Protein AF-A0A8T5QPX2-F1 (afdb_monomer_lite)

Structure (mmCIF, N/CA/C/O backbone):
data_AF-A0A8T5QPX2-F1
#
_entry.id   AF-A0A8T5QPX2-F1
#
loop_
_atom_site.group_PDB
_atom_site.id
_atom_site.type_symbol
_atom_site.label_atom_id
_atom_site.label_alt_id
_atom_site.label_comp_id
_atom_site.label_asym_id
_atom_site.label_entity_id
_atom_site.label_seq_id
_atom_site.pdbx_PDB_ins_code
_atom_site.Cartn_x
_atom_site.Cartn_y
_atom_site.Cartn_z
_atom_site.occupancy
_atom_site.B_iso_or_equiv
_atom_site.auth_seq_id
_atom_site.auth_comp_id
_atom_site.auth_asym_id
_atom_site.auth_atom_id
_atom_site.pdbx_PDB_model_num
ATOM 1 N N . MET A 1 1 ? -29.785 25.373 45.993 1.00 49.59 1 MET A N 1
ATOM 2 C CA . MET A 1 1 ? -29.236 24.895 44.702 1.00 49.59 1 MET A CA 1
ATOM 3 C C . MET A 1 1 ? -29.178 23.373 44.726 1.00 49.59 1 MET A C 1
ATOM 5 O O . MET A 1 1 ? -28.262 22.816 45.311 1.00 49.59 1 MET A O 1
ATOM 9 N N . ASN A 1 2 ? -30.186 22.696 44.173 1.00 52.84 2 ASN A N 1
ATOM 10 C CA . ASN A 1 2 ? -30.212 21.232 44.108 1.00 52.84 2 ASN A CA 1
ATOM 11 C C . ASN A 1 2 ? -29.418 20.778 42.877 1.00 52.84 2 ASN A C 1
ATOM 13 O O . ASN A 1 2 ? -29.894 20.903 41.749 1.00 52.84 2 ASN A O 1
ATOM 17 N N . LYS A 1 3 ? -28.192 20.288 43.086 1.00 59.62 3 LYS A N 1
ATOM 18 C CA . LYS A 1 3 ? -27.408 19.625 42.040 1.00 59.62 3 LYS A CA 1
ATOM 19 C C . LYS A 1 3 ? -28.072 18.279 41.751 1.00 59.62 3 LYS A C 1
ATOM 21 O O . LYS A 1 3 ? -27.845 17.311 42.469 1.00 59.62 3 LYS A O 1
ATOM 26 N N . LYS A 1 4 ? -28.908 18.217 40.708 1.00 60.72 4 LYS A N 1
ATOM 27 C CA . LYS A 1 4 ? -29.271 16.940 40.087 1.00 60.72 4 LYS A CA 1
ATOM 28 C C . LYS A 1 4 ? -27.964 16.365 39.557 1.00 60.72 4 LYS A C 1
ATOM 30 O O . LYS A 1 4 ? -27.461 16.828 38.538 1.00 60.72 4 LYS A O 1
ATOM 35 N N . ALA A 1 5 ? -27.382 15.416 40.283 1.00 61.59 5 ALA A N 1
ATOM 36 C CA . ALA A 1 5 ? -26.410 14.511 39.706 1.00 61.59 5 ALA A CA 1
ATOM 37 C C . ALA A 1 5 ? -27.150 13.793 38.572 1.00 61.59 5 ALA A C 1
ATOM 39 O O . ALA A 1 5 ? -27.909 12.854 38.801 1.00 61.59 5 ALA A O 1
ATOM 40 N N . GLN A 1 6 ? -27.030 14.331 37.360 1.00 61.72 6 GLN A N 1
ATOM 41 C CA . GLN A 1 6 ? -27.399 13.648 36.134 1.00 61.72 6 GLN A CA 1
ATOM 42 C C . GLN A 1 6 ? -26.404 12.499 36.004 1.00 61.72 6 GLN A C 1
ATOM 44 O O . GLN A 1 6 ? -25.378 12.621 35.341 1.00 61.72 6 GLN A O 1
ATOM 49 N N . GLY A 1 7 ? -26.657 11.410 36.733 1.00 70.25 7 GLY A N 1
ATOM 50 C CA . GLY A 1 7 ? -25.999 10.146 36.466 1.00 70.25 7 GLY A CA 1
ATOM 51 C C . GLY A 1 7 ? -26.255 9.843 35.002 1.00 70.25 7 GLY A C 1
ATOM 52 O O . GLY A 1 7 ? -27.413 9.769 34.586 1.00 70.25 7 GLY A O 1
ATOM 53 N N . LEU A 1 8 ? -25.182 9.768 34.215 1.00 77.62 8 LEU A N 1
ATOM 54 C CA . LEU A 1 8 ? -25.272 9.294 32.844 1.00 77.62 8 LEU A CA 1
ATOM 55 C C . LEU A 1 8 ? -26.021 7.959 32.900 1.00 77.62 8 LEU A C 1
ATOM 57 O O . LEU A 1 8 ? -25.604 7.076 33.659 1.00 77.62 8 LEU A O 1
ATOM 61 N N . PRO A 1 9 ? -27.158 7.833 32.195 1.00 85.69 9 PRO A N 1
ATOM 62 C CA . PRO A 1 9 ? -27.957 6.629 32.277 1.00 85.69 9 PRO A CA 1
ATOM 63 C C . PRO A 1 9 ? -27.065 5.437 31.929 1.00 85.69 9 PRO A C 1
ATOM 65 O O . PRO A 1 9 ? -26.281 5.501 30.983 1.00 85.69 9 PRO A O 1
ATOM 68 N N . ILE A 1 10 ? -27.162 4.352 32.700 1.00 88.81 10 ILE A N 1
ATOM 69 C CA . ILE A 1 10 ? -26.312 3.159 32.525 1.00 88.81 10 ILE A CA 1
ATOM 70 C C . ILE A 1 10 ? -26.365 2.653 31.072 1.00 88.81 10 ILE A C 1
ATOM 72 O O . ILE A 1 10 ? -25.362 2.205 30.524 1.00 88.81 10 ILE A O 1
ATOM 76 N N . THR A 1 11 ? -27.508 2.816 30.407 1.00 92.62 11 THR A N 1
ATOM 77 C CA . THR A 1 11 ? -27.691 2.513 28.983 1.00 92.62 11 THR A CA 1
ATOM 78 C C . THR A 1 11 ? -26.740 3.293 28.073 1.00 92.62 11 THR A C 1
ATOM 80 O O . THR A 1 11 ? -26.198 2.723 27.132 1.00 92.62 11 THR A O 1
ATOM 83 N N . THR A 1 12 ? -26.471 4.566 28.365 1.0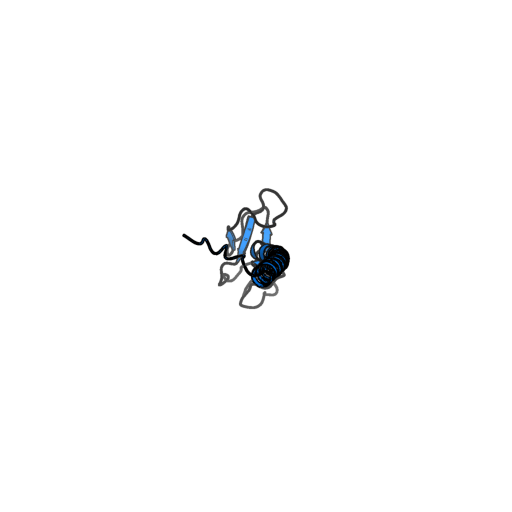0 92.31 12 THR A N 1
ATOM 84 C CA . THR A 1 12 ? -25.522 5.399 27.614 1.00 92.31 12 THR A CA 1
ATOM 85 C C . THR A 1 12 ? -24.096 4.873 27.746 1.00 92.31 12 THR A C 1
ATOM 87 O O . THR A 1 12 ? -23.365 4.843 26.760 1.00 92.31 12 THR A O 1
ATOM 90 N N . ILE A 1 13 ? -23.716 4.402 28.937 1.00 93.25 13 ILE A N 1
ATOM 91 C CA . ILE A 1 13 ? -22.396 3.803 29.180 1.00 93.25 13 ILE A CA 1
ATOM 92 C C . ILE A 1 13 ? -22.251 2.507 28.372 1.00 93.25 13 ILE A C 1
ATOM 94 O O . ILE A 1 13 ? -21.239 2.306 27.703 1.00 93.25 13 ILE A O 1
ATOM 98 N N . ILE A 1 14 ? -23.283 1.658 28.374 1.00 95.56 14 ILE A N 1
ATOM 99 C CA . ILE A 1 14 ? -23.292 0.403 27.609 1.00 95.56 14 ILE A CA 1
ATOM 100 C C . ILE A 1 14 ? -23.147 0.683 26.108 1.00 95.56 14 ILE A C 1
ATOM 102 O O . ILE A 1 14 ? -22.295 0.087 25.451 1.00 95.56 14 ILE A O 1
ATOM 106 N N . ILE A 1 15 ? -23.930 1.621 25.565 1.00 96.25 15 ILE A N 1
ATOM 107 C CA . ILE A 1 15 ? -23.877 1.976 24.140 1.00 96.25 15 ILE A CA 1
ATOM 108 C C . ILE A 1 15 ? -22.501 2.541 23.767 1.00 96.25 15 ILE A C 1
ATOM 110 O O . ILE A 1 15 ? -21.958 2.171 22.728 1.00 96.25 15 ILE A O 1
ATOM 114 N N . ALA A 1 16 ? -21.910 3.388 24.615 1.00 95.50 16 ALA A N 1
ATOM 115 C CA . ALA A 1 16 ? -20.587 3.957 24.367 1.00 95.50 16 ALA A CA 1
ATOM 116 C C . ALA A 1 16 ? -19.499 2.873 24.260 1.00 95.50 16 ALA A C 1
ATOM 118 O O . ALA A 1 16 ? -18.664 2.927 23.358 1.00 95.50 16 ALA A O 1
ATOM 119 N N . ILE A 1 17 ? -19.536 1.860 25.132 1.00 97.00 17 ILE A N 1
ATOM 120 C CA . ILE A 1 17 ? -18.574 0.749 25.102 1.00 97.00 17 ILE A CA 1
ATOM 121 C C . ILE A 1 17 ? -18.789 -0.132 23.866 1.00 97.00 17 ILE A C 1
ATOM 123 O O . ILE A 1 17 ? -17.819 -0.495 23.202 1.00 97.00 17 ILE A O 1
ATOM 127 N N . LEU A 1 18 ? -20.043 -0.447 23.519 1.00 97.81 18 LEU A N 1
ATOM 128 C CA . LEU A 1 18 ? -20.355 -1.229 22.318 1.00 97.81 18 LEU A CA 1
ATOM 129 C C . LEU A 1 18 ? -19.894 -0.516 21.042 1.00 97.81 18 LEU A C 1
ATOM 131 O O . LEU A 1 18 ? -19.278 -1.139 20.179 1.00 97.81 18 LEU A O 1
ATOM 135 N N . ALA A 1 19 ? -20.139 0.791 20.938 1.00 97.69 19 ALA A N 1
ATOM 136 C CA . ALA A 1 19 ? -19.695 1.592 19.802 1.00 97.69 19 ALA A CA 1
ATOM 137 C C . ALA A 1 19 ? -18.164 1.603 19.679 1.00 97.69 19 ALA A C 1
ATOM 139 O O . ALA A 1 19 ? -17.629 1.422 18.585 1.00 97.69 19 ALA A O 1
ATOM 140 N N . LEU A 1 20 ? -17.455 1.759 20.801 1.00 97.50 20 LEU A N 1
ATOM 141 C CA . LEU A 1 20 ? -15.995 1.752 20.824 1.00 97.50 20 LEU A CA 1
ATOM 142 C C . LEU A 1 20 ? -15.426 0.380 20.433 1.00 97.50 20 LEU A C 1
ATOM 144 O O . LEU A 1 20 ? -14.483 0.317 19.648 1.00 97.50 20 LEU A O 1
ATOM 148 N N . LEU A 1 21 ? -16.026 -0.718 20.904 1.00 97.81 21 LEU A N 1
ATOM 149 C CA . LEU A 1 21 ? -15.635 -2.074 20.505 1.00 97.81 21 LEU A CA 1
ATOM 150 C C . LEU A 1 21 ? -15.788 -2.298 18.999 1.00 97.81 21 LEU A C 1
ATOM 152 O O . LEU A 1 21 ? -14.855 -2.772 18.352 1.00 97.81 21 LEU A O 1
ATOM 156 N N . VAL A 1 22 ? -16.940 -1.934 18.434 1.00 97.50 22 VAL A N 1
ATOM 157 C CA . VAL A 1 22 ? -17.190 -2.079 16.993 1.00 97.50 22 VAL A CA 1
ATOM 158 C C . VAL A 1 22 ? -16.194 -1.246 16.187 1.00 97.50 22 VAL A C 1
ATOM 160 O O . VAL A 1 22 ? -15.625 -1.750 15.219 1.00 97.50 22 VAL A O 1
ATOM 163 N N . LEU A 1 23 ? -15.916 -0.011 16.613 1.00 97.19 23 LEU A N 1
ATOM 164 C CA . LEU A 1 23 ? -14.929 0.850 15.963 1.00 97.19 23 LEU A CA 1
ATOM 165 C C . LEU A 1 23 ? -13.539 0.196 15.929 1.00 97.19 23 LEU A C 1
ATOM 167 O O . LEU A 1 23 ? -12.907 0.157 14.876 1.00 97.19 23 LEU A O 1
ATOM 171 N N . VAL A 1 24 ? -13.076 -0.354 17.056 1.00 96.62 24 VAL A N 1
ATOM 172 C CA . VAL A 1 24 ? -11.771 -1.030 17.136 1.00 96.62 24 VAL A CA 1
ATOM 173 C C . VAL A 1 24 ? -11.720 -2.238 16.200 1.00 96.62 24 VAL A C 1
ATOM 175 O O . VAL A 1 24 ? -10.753 -2.390 15.457 1.00 96.62 24 VAL A O 1
ATOM 178 N N . VAL A 1 25 ? -12.763 -3.072 16.180 1.00 96.19 25 VAL A N 1
ATOM 179 C CA . VAL A 1 25 ? -12.823 -4.247 15.293 1.00 96.19 25 VAL A CA 1
ATOM 180 C C . VAL A 1 25 ? -12.759 -3.833 13.821 1.00 96.19 25 VAL A C 1
ATOM 182 O O . VAL A 1 25 ? -12.010 -4.429 13.048 1.00 96.19 25 VAL A O 1
ATOM 185 N N . ILE A 1 26 ? -13.487 -2.783 13.439 1.00 95.81 26 ILE A N 1
ATOM 186 C CA . ILE A 1 26 ? -13.469 -2.244 12.076 1.00 95.81 26 ILE A CA 1
ATOM 187 C C . ILE A 1 26 ? -12.060 -1.768 11.694 1.00 95.81 26 ILE A C 1
ATOM 189 O O . ILE A 1 26 ? -11.567 -2.126 10.623 1.00 95.81 26 ILE A O 1
ATOM 193 N N . ILE A 1 27 ? -11.389 -1.016 12.574 1.00 94.25 27 ILE A N 1
ATOM 194 C CA . ILE A 1 27 ? -10.014 -0.550 12.345 1.00 94.25 27 ILE A CA 1
ATOM 195 C C . ILE A 1 27 ? -9.079 -1.742 12.136 1.00 94.25 27 ILE A C 1
ATOM 197 O O . ILE A 1 27 ? -8.346 -1.759 11.156 1.00 94.25 27 ILE A O 1
ATOM 201 N N . LEU A 1 28 ? -9.136 -2.767 12.991 1.00 92.31 28 LEU A N 1
ATOM 202 C CA . LEU A 1 28 ? -8.260 -3.938 12.876 1.00 92.31 28 LEU A CA 1
ATOM 203 C C . LEU A 1 28 ? -8.437 -4.679 11.542 1.00 92.31 28 LEU A C 1
ATOM 205 O O . LEU A 1 28 ? -7.448 -5.066 10.914 1.00 92.31 28 LEU A O 1
ATOM 209 N N . ILE A 1 29 ? -9.679 -4.840 11.075 1.00 90.69 29 ILE A N 1
ATOM 210 C CA . ILE A 1 29 ? -9.973 -5.473 9.781 1.00 90.69 29 ILE A CA 1
ATOM 211 C C . ILE A 1 29 ? -9.437 -4.615 8.630 1.00 90.69 29 ILE A C 1
ATOM 213 O O . ILE A 1 29 ? -8.771 -5.136 7.728 1.00 90.69 29 ILE A O 1
ATOM 217 N N . PHE A 1 30 ? -9.690 -3.303 8.663 1.00 89.44 30 PHE A N 1
ATOM 218 C CA . PHE A 1 30 ? -9.211 -2.395 7.626 1.00 89.44 30 PHE A CA 1
ATOM 219 C C . PHE A 1 30 ? -7.685 -2.316 7.597 1.00 89.44 30 PHE A C 1
ATOM 221 O O . PHE A 1 30 ? -7.101 -2.433 6.524 1.00 89.44 30 PHE A O 1
ATOM 228 N N . THR A 1 31 ? -7.017 -2.216 8.745 1.00 86.75 31 THR A N 1
ATOM 229 C CA . THR A 1 31 ? -5.551 -2.199 8.827 1.00 86.75 31 THR A CA 1
ATOM 230 C C . THR A 1 31 ? -4.937 -3.478 8.253 1.00 86.75 31 THR A C 1
ATOM 232 O O . THR A 1 31 ? -3.960 -3.403 7.507 1.00 86.75 31 THR A O 1
ATOM 235 N N . GLY A 1 32 ? -5.523 -4.649 8.528 1.00 79.25 32 GLY A N 1
ATOM 236 C CA . GLY A 1 32 ? -5.044 -5.920 7.975 1.00 79.25 32 GLY A CA 1
ATOM 237 C C . GLY A 1 32 ? -5.124 -5.985 6.446 1.00 79.25 32 GLY A C 1
ATOM 238 O O . GLY A 1 32 ? -4.201 -6.471 5.796 1.00 79.25 32 GLY A O 1
ATOM 239 N N . LYS A 1 33 ? -6.202 -5.457 5.857 1.00 77.31 33 LYS A N 1
ATOM 240 C CA . LYS A 1 33 ? -6.409 -5.449 4.401 1.00 77.31 33 LYS A CA 1
ATOM 241 C C . LYS A 1 33 ? -5.600 -4.364 3.690 1.00 77.31 33 LYS A C 1
ATOM 243 O O . LYS A 1 33 ? -5.004 -4.649 2.656 1.00 77.31 33 LYS A O 1
ATOM 248 N N . VAL A 1 34 ? -5.512 -3.158 4.254 1.00 77.56 34 VAL A N 1
ATOM 249 C CA . VAL A 1 34 ? -4.740 -2.038 3.682 1.00 77.56 34 VAL A CA 1
ATOM 250 C C . VAL A 1 34 ? -3.263 -2.397 3.525 1.00 77.56 34 VAL A C 1
ATOM 252 O O . VAL A 1 34 ? -2.650 -2.010 2.538 1.00 77.56 34 VAL A O 1
ATOM 255 N N . ARG A 1 35 ? -2.695 -3.200 4.433 1.00 71.19 35 ARG A N 1
ATOM 256 C CA . ARG A 1 35 ? -1.307 -3.667 4.308 1.00 71.19 35 ARG A CA 1
ATOM 257 C C . ARG A 1 35 ? -1.074 -4.554 3.079 1.00 71.19 35 ARG A C 1
ATOM 259 O O . ARG A 1 35 ? 0.002 -4.497 2.496 1.00 71.19 35 ARG A O 1
ATOM 266 N N . VAL A 1 36 ? -2.061 -5.361 2.692 1.00 70.75 36 VAL A N 1
ATOM 267 C CA . VAL A 1 36 ? -1.963 -6.251 1.524 1.00 70.75 36 VAL A CA 1
ATOM 268 C C . VAL A 1 36 ? -2.126 -5.448 0.234 1.00 70.75 36 VAL A C 1
ATOM 270 O O . VAL A 1 36 ? -1.274 -5.529 -0.642 1.00 70.75 36 VAL A O 1
ATOM 273 N N . PHE A 1 37 ? -3.156 -4.600 0.155 1.00 66.44 37 PHE A N 1
ATOM 274 C CA . PHE A 1 37 ? -3.399 -3.766 -1.027 1.00 66.44 37 PHE A CA 1
ATOM 275 C C . PHE A 1 37 ? -2.329 -2.684 -1.229 1.00 66.44 37 PHE A C 1
ATOM 277 O O . PHE A 1 37 ? -1.945 -2.392 -2.357 1.00 66.44 37 PHE A O 1
ATOM 284 N N . GLY A 1 38 ? -1.811 -2.102 -0.144 1.00 66.94 38 GLY A N 1
ATOM 285 C CA . GLY A 1 38 ? -0.719 -1.131 -0.207 1.00 66.94 38 GLY A CA 1
ATOM 286 C C . GLY A 1 38 ? 0.574 -1.739 -0.749 1.00 66.94 38 GLY A C 1
ATOM 287 O O . GLY A 1 38 ? 1.287 -1.069 -1.486 1.00 66.94 38 GLY A O 1
ATOM 288 N N . GLY A 1 39 ? 0.846 -3.013 -0.444 1.00 66.25 39 GLY A N 1
ATOM 289 C CA . GLY A 1 39 ? 2.003 -3.731 -0.978 1.00 66.25 39 GLY A CA 1
ATOM 290 C C . GLY A 1 39 ? 1.962 -3.854 -2.500 1.00 66.25 39 GLY A C 1
ATOM 291 O O . GLY A 1 39 ? 2.930 -3.503 -3.159 1.00 66.25 39 GLY A O 1
ATOM 292 N N . GLU A 1 40 ? 0.827 -4.260 -3.076 1.00 63.38 40 GLU A N 1
ATOM 293 C CA . GLU A 1 40 ? 0.695 -4.350 -4.539 1.00 63.38 40 GLU A CA 1
ATOM 294 C C . GLU A 1 40 ? 0.786 -2.976 -5.222 1.00 63.38 40 GLU A C 1
ATOM 296 O O . GLU A 1 40 ? 1.442 -2.850 -6.252 1.00 63.38 40 GLU A O 1
ATOM 301 N N . LEU A 1 41 ? 0.212 -1.925 -4.624 1.00 65.12 41 LEU A N 1
ATOM 302 C CA . LEU A 1 41 ? 0.268 -0.558 -5.163 1.00 65.12 41 LEU A CA 1
ATOM 303 C C . LEU A 1 41 ? 1.672 0.060 -5.140 1.00 65.12 41 LEU A C 1
ATOM 305 O O . LEU A 1 41 ? 1.972 0.930 -5.963 1.00 65.12 41 LEU A O 1
ATOM 309 N N . VAL A 1 42 ? 2.502 -0.341 -4.178 1.00 72.94 42 VAL A N 1
ATOM 310 C CA . VAL A 1 42 ? 3.901 0.093 -4.048 1.00 72.94 42 VAL A CA 1
ATOM 311 C C . VAL A 1 42 ? 4.830 -0.812 -4.857 1.00 72.94 42 VAL A C 1
ATOM 313 O O . VAL A 1 42 ? 5.929 -0.390 -5.211 1.00 72.94 42 VAL A O 1
ATOM 316 N N . SER A 1 43 ? 4.370 -2.007 -5.230 1.00 75.88 43 SER A N 1
ATOM 317 C CA . SER A 1 43 ? 5.201 -2.954 -5.952 1.00 75.88 43 SER A CA 1
ATOM 318 C C . SER A 1 43 ? 5.511 -2.558 -7.378 1.00 75.88 43 SER A C 1
ATOM 320 O O . SER A 1 43 ? 4.650 -2.081 -8.118 1.00 75.88 43 SER A O 1
ATOM 322 N N . CYS A 1 44 ? 6.764 -2.786 -7.775 1.00 78.31 44 CYS A N 1
ATOM 323 C CA . CYS A 1 44 ? 7.205 -2.499 -9.136 1.00 78.31 44 CYS A CA 1
ATOM 324 C C . CYS A 1 44 ? 6.385 -3.328 -10.134 1.00 78.31 44 CYS A C 1
ATOM 326 O O . CYS A 1 44 ? 5.873 -2.803 -11.120 1.00 78.31 44 CYS A O 1
ATOM 328 N N . THR A 1 45 ? 6.170 -4.605 -9.811 1.00 74.25 45 THR A N 1
ATOM 329 C CA . THR A 1 45 ? 5.366 -5.532 -10.614 1.00 74.25 45 THR A CA 1
ATOM 330 C C . THR A 1 45 ? 3.875 -5.195 -10.586 1.00 74.25 45 THR A C 1
ATOM 332 O O . THR A 1 45 ? 3.229 -5.253 -11.626 1.00 74.25 45 THR A O 1
ATOM 335 N N . GLY A 1 46 ? 3.317 -4.775 -9.446 1.00 69.62 46 GLY A N 1
ATOM 336 C CA . GLY A 1 46 ? 1.910 -4.360 -9.358 1.00 69.62 46 GLY A CA 1
ATOM 337 C C . GLY A 1 46 ? 1.606 -3.065 -10.116 1.00 69.62 46 GLY A C 1
ATOM 338 O O . GLY A 1 46 ? 0.468 -2.843 -10.521 1.00 69.62 46 GLY A O 1
ATOM 339 N N . LYS A 1 47 ? 2.626 -2.241 -10.384 1.00 74.75 47 LYS A N 1
ATOM 340 C CA . LYS A 1 47 ? 2.545 -1.089 -11.294 1.00 74.75 47 LYS A CA 1
ATOM 341 C C . LYS A 1 47 ? 2.784 -1.442 -12.772 1.00 74.75 47 LYS A C 1
ATOM 343 O O . LYS A 1 47 ? 2.786 -0.535 -13.600 1.00 74.75 47 LYS A O 1
ATOM 348 N N . GLY A 1 48 ? 3.002 -2.716 -13.110 1.00 73.88 48 GLY A N 1
ATOM 349 C CA . GLY A 1 48 ? 3.301 -3.152 -14.481 1.00 73.88 48 GLY A CA 1
ATOM 350 C C . GLY A 1 48 ? 4.751 -2.918 -14.920 1.00 73.88 48 GLY A C 1
ATOM 351 O O . GLY A 1 48 ? 5.039 -2.876 -16.114 1.00 73.88 48 GLY A O 1
ATOM 352 N N . GLY A 1 49 ? 5.663 -2.713 -13.967 1.00 75.62 49 GLY A N 1
ATOM 353 C CA . GLY A 1 49 ? 7.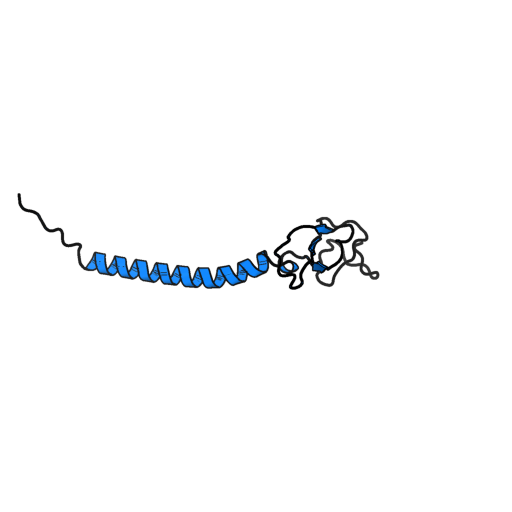089 -2.505 -14.206 1.00 75.62 49 GLY A CA 1
ATOM 354 C C . GLY A 1 49 ? 7.953 -3.725 -13.877 1.00 75.62 49 GLY A C 1
ATOM 355 O O . GLY A 1 49 ? 7.490 -4.735 -13.345 1.00 75.62 49 GLY A O 1
ATOM 356 N N . PHE A 1 50 ? 9.252 -3.612 -14.160 1.00 77.19 50 PHE A N 1
ATOM 357 C CA . PHE A 1 50 ? 10.249 -4.637 -13.835 1.00 77.19 50 PHE A CA 1
ATOM 358 C C . PHE A 1 50 ? 11.483 -4.047 -13.144 1.00 77.19 50 PHE A C 1
ATOM 360 O O . PHE A 1 50 ? 11.876 -2.906 -13.386 1.00 77.19 50 PHE A O 1
ATOM 367 N N . CYS A 1 51 ? 12.123 -4.850 -12.290 1.00 80.56 51 CYS A N 1
ATOM 368 C CA . CYS A 1 51 ? 13.339 -4.467 -11.574 1.00 80.56 51 CYS A CA 1
ATOM 369 C C . CYS A 1 51 ? 14.595 -4.848 -12.367 1.00 80.56 51 CYS A C 1
ATOM 371 O O . CYS A 1 51 ? 14.837 -6.034 -12.609 1.00 80.56 51 CYS A O 1
ATOM 373 N N . THR A 1 52 ? 15.459 -3.881 -12.671 1.00 77.19 52 THR A N 1
ATOM 374 C CA . THR A 1 52 ? 16.768 -4.121 -13.306 1.00 77.19 52 THR A CA 1
ATOM 375 C C . THR A 1 52 ? 17.899 -3.419 -12.551 1.00 77.19 52 THR A C 1
ATOM 377 O O . THR A 1 52 ? 17.672 -2.446 -11.836 1.00 77.19 52 THR A O 1
ATOM 380 N N . LYS A 1 53 ? 19.118 -3.964 -12.655 1.00 75.25 53 LYS A N 1
ATOM 381 C CA . LYS A 1 53 ? 20.351 -3.352 -12.115 1.00 75.25 53 LYS A CA 1
ATOM 382 C C . LYS A 1 53 ? 20.927 -2.291 -13.045 1.00 75.25 53 LYS A C 1
ATOM 384 O O . LYS A 1 53 ? 21.691 -1.440 -12.609 1.00 75.25 53 LYS A O 1
ATOM 389 N N . GLU A 1 54 ? 20.614 -2.402 -14.328 1.00 73.81 54 GLU A N 1
ATOM 390 C CA . GLU A 1 54 ? 21.070 -1.477 -15.357 1.00 73.81 54 GLU A CA 1
ATOM 391 C C . GLU A 1 54 ? 20.074 -0.323 -15.507 1.00 73.81 54 GLU A C 1
ATOM 393 O O . GLU A 1 54 ? 18.975 -0.342 -14.947 1.00 73.81 54 GLU A O 1
ATOM 398 N N . SER A 1 55 ? 20.454 0.710 -16.254 1.00 72.25 55 SER A N 1
ATOM 399 C CA . SER A 1 55 ? 19.527 1.775 -16.631 1.00 72.25 55 SER A CA 1
ATOM 400 C C . SER A 1 55 ? 18.331 1.199 -17.395 1.00 72.25 55 SER A C 1
ATOM 402 O O . SER A 1 55 ? 18.480 0.264 -18.183 1.00 72.25 55 SER A O 1
ATOM 404 N N . CYS A 1 56 ? 17.143 1.767 -17.187 1.00 74.31 56 CYS A N 1
ATOM 405 C CA . CYS A 1 56 ? 15.966 1.401 -17.967 1.00 74.31 56 CYS A CA 1
ATOM 406 C C . CYS A 1 56 ? 16.224 1.634 -19.466 1.00 74.31 56 CYS A C 1
ATOM 408 O O . CYS A 1 56 ? 16.805 2.652 -19.851 1.00 74.31 56 CYS A O 1
ATOM 410 N N . TYR A 1 57 ? 15.805 0.690 -20.312 1.00 70.50 57 TYR A N 1
ATOM 411 C CA . TYR A 1 57 ? 15.915 0.836 -21.764 1.00 70.50 57 TYR A CA 1
ATOM 412 C C . TYR A 1 57 ? 14.987 1.943 -22.290 1.00 70.50 57 TYR A C 1
ATOM 414 O O . TYR A 1 57 ? 14.044 2.371 -21.621 1.00 70.50 57 TYR A O 1
ATOM 422 N N . PHE A 1 58 ? 15.242 2.386 -23.523 1.00 64.00 58 PHE A N 1
ATOM 423 C CA . PHE A 1 58 ? 14.424 3.380 -24.221 1.00 64.00 58 PHE A CA 1
ATOM 424 C C . PHE A 1 58 ? 12.939 2.960 -24.228 1.00 64.00 58 PHE A C 1
ATOM 426 O O . PHE A 1 58 ? 12.618 1.849 -24.645 1.00 64.00 58 PHE A O 1
ATOM 433 N N . GLY A 1 59 ? 12.044 3.836 -23.756 1.00 62.69 59 GLY A N 1
ATOM 434 C CA . GLY A 1 59 ? 10.603 3.552 -23.619 1.00 62.69 59 GLY A CA 1
ATOM 435 C C . GLY A 1 59 ? 10.124 3.253 -22.193 1.00 62.69 59 GLY A C 1
ATOM 436 O O . GLY A 1 59 ? 8.922 3.102 -21.982 1.00 62.69 59 GLY A O 1
ATOM 437 N N . TYR A 1 60 ? 11.032 3.232 -21.216 1.00 69.00 60 TYR A N 1
ATOM 438 C CA . TYR A 1 60 ? 10.711 3.103 -19.795 1.00 69.00 60 TYR A CA 1
ATOM 439 C C . TYR A 1 60 ? 11.198 4.340 -19.026 1.00 69.00 60 TYR A C 1
ATOM 441 O O . TYR A 1 60 ? 12.314 4.808 -19.256 1.00 69.00 60 TYR A O 1
ATOM 449 N N . GLN A 1 61 ? 10.380 4.883 -18.122 1.00 66.38 61 GLN A N 1
ATOM 450 C CA . GLN A 1 61 ? 10.819 5.944 -17.204 1.00 66.38 61 GLN A CA 1
ATOM 451 C C . GLN A 1 61 ? 11.459 5.314 -15.966 1.00 66.38 61 GLN A C 1
ATOM 453 O O . GLN A 1 61 ? 11.043 4.247 -15.507 1.00 66.38 61 GLN A O 1
ATOM 458 N N . THR A 1 62 ? 12.464 5.991 -15.410 1.00 65.88 62 THR A N 1
ATOM 459 C CA . THR A 1 62 ? 12.939 5.720 -14.054 1.00 65.88 62 THR A CA 1
ATOM 460 C C . THR A 1 62 ? 11.963 6.365 -13.093 1.00 65.88 62 THR A C 1
ATOM 462 O O . THR A 1 62 ? 11.953 7.587 -12.987 1.00 65.88 62 THR A O 1
ATOM 465 N N . GLU A 1 63 ? 11.184 5.591 -12.357 1.00 61.16 63 GLU A N 1
ATOM 466 C CA . GLU A 1 63 ? 10.506 6.162 -11.204 1.00 61.16 63 GLU A CA 1
ATOM 467 C C . GLU A 1 63 ? 10.359 5.114 -10.113 1.00 61.16 63 GLU A C 1
ATOM 469 O O . GLU A 1 63 ? 9.884 4.008 -10.350 1.00 61.16 63 GLU A O 1
ATOM 474 N N . LEU A 1 64 ? 10.759 5.536 -8.910 1.00 59.97 64 LEU A N 1
ATOM 475 C CA . LEU A 1 64 ? 10.662 4.862 -7.613 1.00 59.97 64 LEU A CA 1
ATOM 476 C C . LEU A 1 64 ? 11.914 4.076 -7.192 1.00 59.97 64 LEU A C 1
ATOM 478 O O . LEU A 1 64 ? 12.045 2.863 -7.363 1.00 59.97 64 LEU A O 1
ATOM 482 N N . GLN A 1 65 ? 12.811 4.811 -6.531 1.00 59.00 65 GLN A N 1
ATOM 483 C CA . GLN A 1 65 ? 13.599 4.270 -5.423 1.00 59.00 65 GLN A CA 1
ATOM 484 C C . GLN A 1 65 ? 12.599 4.022 -4.271 1.00 59.00 65 GLN A C 1
ATOM 486 O O . GLN A 1 65 ? 11.751 4.878 -4.051 1.00 59.00 65 GLN A O 1
ATOM 491 N N . GLU A 1 66 ? 12.656 2.867 -3.595 1.00 61.22 66 GLU A N 1
ATOM 492 C CA . GLU A 1 66 ? 11.655 2.341 -2.621 1.00 61.22 66 GLU A CA 1
ATOM 493 C C . GLU A 1 66 ? 10.530 1.432 -3.168 1.00 61.22 66 GLU A C 1
ATOM 495 O O . GLU A 1 66 ? 9.446 1.344 -2.597 1.00 61.22 66 GLU A O 1
ATOM 500 N N . THR A 1 67 ? 10.788 0.681 -4.237 1.00 66.00 67 THR A N 1
ATOM 501 C CA . THR A 1 67 ? 9.940 -0.467 -4.624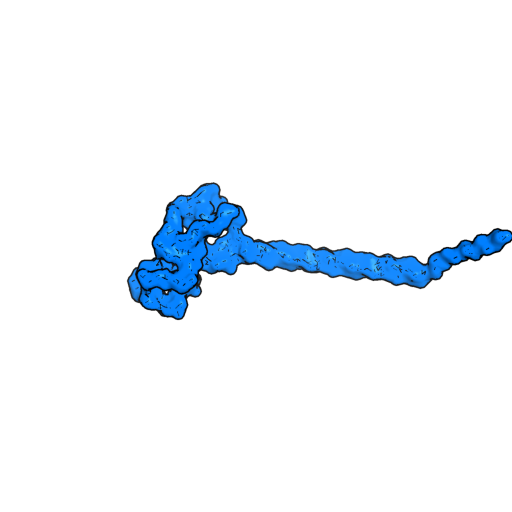 1.00 66.00 67 THR A CA 1
ATOM 502 C C . THR A 1 67 ? 10.490 -1.783 -4.057 1.00 66.00 67 THR A C 1
ATOM 504 O O . THR A 1 67 ? 11.626 -1.848 -3.589 1.00 66.00 67 THR A O 1
ATOM 507 N N . ASP A 1 68 ? 9.719 -2.872 -4.135 1.00 73.25 68 ASP A N 1
ATOM 508 C CA . ASP A 1 68 ? 10.106 -4.252 -3.748 1.00 73.25 68 ASP A CA 1
ATOM 509 C C . ASP A 1 68 ? 11.235 -4.880 -4.587 1.00 73.25 68 ASP A C 1
ATOM 511 O O . ASP A 1 68 ? 11.477 -6.092 -4.532 1.00 73.25 68 ASP A O 1
ATOM 515 N N . CYS A 1 69 ? 12.003 -4.070 -5.315 1.00 80.38 69 CYS A N 1
ATOM 516 C CA . CYS A 1 69 ? 13.262 -4.495 -5.893 1.00 80.38 69 CYS A CA 1
ATOM 517 C C . CYS A 1 69 ? 14.243 -4.855 -4.761 1.00 80.38 69 CYS A C 1
ATOM 519 O O . CYS A 1 69 ? 14.992 -4.028 -4.255 1.00 80.38 69 CYS A O 1
ATOM 521 N N . LYS A 1 70 ? 14.233 -6.136 -4.372 1.00 73.00 70 LYS A N 1
ATOM 522 C CA . LYS A 1 70 ? 14.921 -6.744 -3.216 1.00 73.00 70 LYS A CA 1
ATOM 523 C C . LYS A 1 70 ? 16.448 -6.559 -3.173 1.00 73.00 70 LYS A C 1
ATOM 525 O O . LYS A 1 70 ? 17.087 -6.985 -2.216 1.00 73.00 70 LYS A O 1
ATOM 530 N N . GLU A 1 71 ? 17.048 -5.971 -4.202 1.00 73.56 71 GLU A N 1
ATOM 531 C CA . GLU A 1 71 ? 18.493 -5.796 -4.309 1.00 73.56 71 GLU A CA 1
ATOM 532 C C . GLU A 1 71 ? 18.860 -4.306 -4.275 1.00 73.56 71 GLU A C 1
ATOM 534 O O . GLU A 1 71 ? 18.199 -3.505 -4.940 1.00 73.56 71 GLU A O 1
ATOM 539 N N . PRO A 1 72 ? 19.925 -3.928 -3.542 1.00 66.44 72 PRO A N 1
ATOM 540 C CA . PRO A 1 72 ? 20.397 -2.549 -3.517 1.00 66.44 72 PRO A CA 1
ATOM 541 C C . PRO A 1 72 ? 20.795 -2.101 -4.931 1.00 66.44 72 PRO A C 1
ATOM 543 O O . PRO A 1 72 ? 21.400 -2.869 -5.680 1.00 66.44 72 PRO A O 1
ATOM 546 N N . ASN A 1 73 ? 20.472 -0.851 -5.280 1.00 69.25 73 ASN A N 1
ATOM 547 C CA . ASN A 1 73 ? 20.734 -0.232 -6.589 1.00 69.25 73 ASN A CA 1
ATOM 548 C C . ASN A 1 73 ? 19.959 -0.827 -7.781 1.00 69.25 73 ASN A C 1
ATOM 550 O O . ASN A 1 73 ? 20.400 -0.689 -8.921 1.00 69.25 73 ASN A O 1
ATOM 554 N N . LYS A 1 74 ? 18.817 -1.487 -7.553 1.00 75.44 74 LYS A N 1
ATOM 555 C CA . LYS A 1 74 ? 17.880 -1.790 -8.642 1.00 75.44 74 LYS A CA 1
ATOM 556 C C . LYS A 1 74 ? 16.892 -0.650 -8.850 1.00 75.44 74 LYS A C 1
ATOM 558 O O . LYS A 1 74 ? 16.314 -0.146 -7.892 1.00 75.44 74 LYS A O 1
ATOM 563 N N . ASN A 1 75 ? 16.666 -0.312 -10.112 1.00 80.06 75 ASN A N 1
ATOM 564 C CA . ASN A 1 75 ? 15.644 0.639 -10.521 1.00 80.06 75 ASN A CA 1
ATOM 565 C C . ASN A 1 75 ? 14.373 -0.118 -10.916 1.00 80.06 75 ASN A C 1
ATOM 567 O O . ASN A 1 75 ? 14.452 -1.165 -11.568 1.00 80.06 75 ASN A O 1
ATOM 571 N N . CYS A 1 76 ? 13.214 0.424 -10.539 1.00 81.62 76 CYS A N 1
ATOM 572 C CA . CYS A 1 76 ? 11.946 0.018 -11.128 1.00 81.62 76 CYS A CA 1
ATOM 573 C C . CYS A 1 76 ? 11.748 0.757 -12.454 1.00 81.62 76 CYS A C 1
ATOM 575 O O . CYS A 1 76 ? 11.770 1.988 -12.498 1.00 81.62 76 CYS A O 1
ATOM 577 N N . CYS A 1 77 ? 11.574 -0.002 -13.532 1.00 80.62 77 CYS A N 1
ATOM 578 C CA . CYS A 1 77 ? 11.312 0.531 -14.860 1.00 80.62 77 CYS A CA 1
ATOM 579 C C . CYS A 1 77 ? 9.830 0.380 -15.179 1.00 80.62 77 CYS A C 1
ATOM 581 O O . CYS A 1 77 ? 9.344 -0.745 -15.312 1.00 80.62 77 CYS A O 1
ATOM 583 N N . LEU A 1 78 ? 9.126 1.505 -15.316 1.00 77.69 78 LEU A N 1
ATOM 584 C CA . LEU A 1 78 ? 7.722 1.529 -15.722 1.00 77.69 78 LEU A CA 1
ATOM 585 C C . LEU A 1 78 ? 7.597 1.869 -17.210 1.00 77.69 78 LEU A C 1
ATOM 587 O O . LEU A 1 78 ? 8.323 2.749 -17.687 1.00 77.69 78 LEU A O 1
ATOM 591 N N . PRO A 1 79 ? 6.706 1.196 -17.958 1.00 69.88 79 PRO A N 1
ATOM 592 C CA . PRO A 1 79 ? 6.490 1.501 -19.366 1.00 69.88 79 PRO A CA 1
ATOM 593 C C . PRO A 1 79 ? 5.874 2.894 -19.525 1.00 69.88 79 PRO A C 1
ATOM 595 O O . PRO A 1 79 ? 4.912 3.248 -18.842 1.00 69.88 79 PRO A O 1
ATOM 598 N N . VAL A 1 80 ? 6.404 3.686 -20.458 1.00 68.12 80 VAL A N 1
ATOM 599 C CA . VAL A 1 80 ? 5.750 4.927 -20.888 1.00 68.12 80 VAL A CA 1
ATOM 600 C C . VAL A 1 80 ? 4.608 4.544 -21.815 1.00 68.12 80 VAL A C 1
ATOM 602 O O . VAL A 1 80 ? 4.845 3.978 -22.877 1.00 68.12 80 VAL A O 1
ATOM 605 N N . LEU A 1 81 ? 3.368 4.828 -21.424 1.00 64.50 81 LEU A N 1
ATOM 606 C CA . LEU A 1 81 ? 2.211 4.638 -22.296 1.00 64.50 81 LEU A CA 1
ATOM 607 C C . LEU A 1 81 ? 1.991 5.888 -23.169 1.00 64.50 81 LEU A C 1
ATOM 609 O O . LEU A 1 81 ? 1.940 6.991 -22.620 1.00 64.50 81 LEU A O 1
ATOM 613 N N . PRO A 1 82 ? 1.786 5.738 -24.494 1.00 58.97 82 PRO A N 1
ATOM 614 C CA . PRO A 1 82 ? 1.905 4.510 -25.289 1.00 58.97 82 PRO A CA 1
ATOM 615 C C . PRO A 1 82 ? 3.372 4.127 -25.555 1.00 58.97 82 PRO A C 1
ATOM 617 O O . PRO A 1 82 ? 4.204 4.993 -25.831 1.00 58.97 82 PRO A O 1
ATOM 620 N N . ALA A 1 83 ? 3.674 2.825 -25.500 1.00 54.78 83 ALA A N 1
ATOM 621 C CA . ALA A 1 83 ? 5.028 2.325 -25.720 1.00 54.78 83 ALA A CA 1
ATOM 622 C C . ALA A 1 83 ? 5.505 2.660 -27.149 1.00 54.78 83 ALA A C 1
ATOM 624 O O . ALA A 1 83 ? 4.749 2.457 -28.105 1.00 54.78 83 ALA A O 1
ATOM 625 N N . PRO A 1 84 ? 6.740 3.165 -27.331 1.00 54.69 84 PRO A N 1
ATOM 626 C CA . PRO A 1 84 ? 7.292 3.386 -28.662 1.00 54.69 84 PRO A CA 1
ATOM 627 C C . PRO A 1 84 ? 7.505 2.048 -29.392 1.00 54.69 84 PRO A C 1
ATOM 629 O O . PRO A 1 84 ? 7.922 1.057 -28.788 1.00 54.69 84 PRO A O 1
ATOM 632 N N . ALA A 1 85 ? 7.245 2.027 -30.704 1.00 52.72 85 ALA A N 1
ATOM 633 C CA . ALA A 1 85 ? 7.486 0.861 -31.555 1.00 52.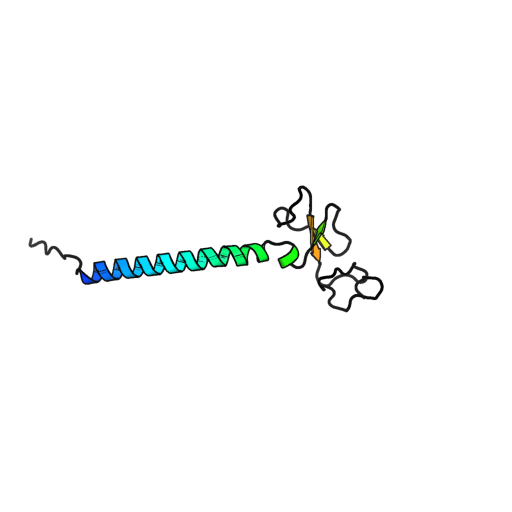72 85 ALA A CA 1
ATOM 634 C C . ALA A 1 85 ? 8.946 0.382 -31.417 1.00 52.72 85 ALA A C 1
ATOM 636 O O . ALA A 1 85 ? 9.880 1.183 -31.501 1.00 52.72 85 ALA A O 1
ATOM 637 N N . GLY A 1 86 ? 9.143 -0.919 -31.190 1.00 52.34 86 GLY A N 1
ATOM 638 C CA . GLY A 1 86 ? 10.460 -1.523 -30.971 1.00 52.34 86 GLY A CA 1
ATOM 639 C C . GLY A 1 86 ? 10.898 -1.672 -29.508 1.00 52.34 86 GLY A C 1
ATOM 640 O O . GLY A 1 86 ? 11.996 -2.185 -29.276 1.00 52.34 86 GLY A O 1
ATOM 641 N N . ALA A 1 87 ? 10.080 -1.274 -28.527 1.00 55.62 87 ALA A N 1
ATOM 642 C CA . ALA A 1 87 ? 10.365 -1.561 -27.121 1.00 55.62 87 ALA A CA 1
ATOM 643 C C . ALA A 1 87 ? 10.324 -3.084 -26.847 1.00 55.62 87 ALA A C 1
ATOM 645 O O . ALA A 1 87 ? 9.498 -3.787 -27.432 1.00 55.62 87 ALA A O 1
ATOM 646 N N . PRO A 1 88 ? 11.213 -3.630 -25.996 1.00 55.47 88 PRO A N 1
ATOM 647 C CA . PRO A 1 88 ? 11.189 -5.047 -25.648 1.00 55.47 88 PRO A CA 1
ATOM 648 C C . PRO A 1 88 ? 9.915 -5.369 -24.856 1.00 55.47 88 PRO A C 1
ATOM 650 O O . PRO A 1 88 ? 9.666 -4.758 -23.814 1.00 55.47 88 PRO A O 1
ATOM 653 N N . CYS A 1 89 ? 9.116 -6.319 -25.343 1.00 55.12 89 CYS A N 1
ATOM 654 C CA . CYS A 1 89 ? 7.936 -6.819 -24.636 1.00 55.12 89 CYS A CA 1
ATOM 655 C C . CYS A 1 89 ? 8.379 -7.905 -23.633 1.00 55.12 89 CYS A C 1
ATOM 657 O O . CYS A 1 89 ? 9.017 -8.894 -24.001 1.00 55.12 89 CYS A O 1
ATOM 659 N N . GLY A 1 90 ? 8.057 -7.714 -22.351 1.00 53.75 90 GLY A N 1
ATOM 660 C CA . GLY A 1 90 ? 8.212 -8.730 -21.304 1.00 53.75 90 GLY A CA 1
ATOM 661 C C . GLY A 1 90 ? 7.030 -9.706 -21.254 1.00 53.75 90 GLY A C 1
ATOM 662 O O . GLY A 1 90 ? 6.039 -9.526 -21.956 1.00 53.75 90 GLY A O 1
ATOM 663 N N . ARG A 1 91 ? 7.121 -10.730 -20.392 1.00 46.44 91 ARG A N 1
ATOM 664 C CA . ARG A 1 91 ? 6.087 -11.775 -20.202 1.00 46.44 91 ARG A CA 1
ATOM 665 C C . ARG A 1 91 ? 4.744 -11.270 -19.649 1.00 46.44 91 ARG A C 1
ATOM 667 O O . ARG A 1 91 ? 3.793 -12.046 -19.609 1.00 46.44 91 ARG A O 1
ATOM 674 N N . ASP A 1 92 ? 4.664 -9.994 -19.282 1.00 47.00 92 ASP A N 1
ATOM 675 C CA . ASP A 1 92 ? 3.531 -9.394 -18.589 1.00 47.00 92 ASP A CA 1
ATOM 676 C C . ASP A 1 92 ? 3.060 -8.200 -19.450 1.00 47.00 92 ASP A C 1
ATOM 678 O O . ASP A 1 92 ? 3.507 -7.063 -19.307 1.00 47.00 92 ASP A O 1
ATOM 682 N N . GLU A 1 93 ? 2.246 -8.512 -20.460 1.00 51.03 93 GLU A N 1
ATOM 683 C CA . GLU A 1 93 ? 1.861 -7.679 -21.610 1.00 51.03 93 GLU A CA 1
ATOM 684 C C . GLU A 1 93 ? 1.513 -6.215 -21.269 1.00 51.03 93 GLU A C 1
ATOM 686 O O . GLU A 1 93 ? 0.426 -5.919 -20.783 1.00 51.03 93 GLU A O 1
ATOM 691 N N . HIS A 1 94 ? 2.414 -5.279 -21.587 1.00 50.06 94 HIS A N 1
ATOM 692 C CA . HIS A 1 94 ? 2.142 -3.828 -21.627 1.00 50.06 94 HIS A CA 1
ATOM 693 C C . HIS A 1 94 ? 2.430 -3.247 -23.021 1.00 50.06 94 HIS A C 1
ATOM 695 O O . HIS A 1 94 ? 2.799 -2.087 -23.186 1.00 50.06 94 HIS A O 1
ATOM 701 N N . CYS A 1 95 ? 2.260 -4.078 -24.047 1.00 51.59 95 CYS A N 1
ATOM 702 C CA . CYS A 1 95 ? 2.262 -3.665 -25.440 1.00 51.59 95 CYS A CA 1
ATOM 703 C C . CYS A 1 95 ? 0.776 -3.494 -25.819 1.00 51.59 95 CYS A C 1
ATOM 705 O O . CYS A 1 95 ? 0.015 -4.457 -25.770 1.00 51.59 95 CYS A O 1
ATOM 707 N N . THR A 1 96 ? 0.318 -2.269 -26.122 1.00 53.47 96 THR A N 1
ATOM 708 C CA . THR A 1 96 ? -1.086 -2.030 -26.542 1.00 53.47 96 THR A CA 1
ATOM 709 C C . THR A 1 96 ? -1.434 -2.791 -27.824 1.00 53.47 96 THR A C 1
ATOM 711 O O . THR A 1 96 ? -2.597 -3.112 -28.055 1.00 53.47 96 THR A O 1
ATOM 714 N N . ASN A 1 97 ? -0.411 -3.117 -28.617 1.00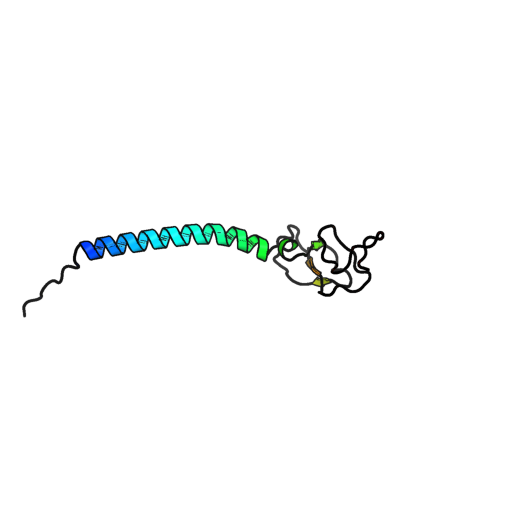 50.75 97 ASN A N 1
ATOM 715 C CA . ASN A 1 97 ? -0.440 -4.048 -29.733 1.00 50.75 97 ASN A CA 1
ATOM 716 C C . ASN A 1 97 ? 0.463 -5.249 -29.424 1.00 50.75 97 ASN A C 1
ATOM 718 O O . ASN A 1 97 ? 1.444 -5.122 -28.693 1.00 50.75 97 ASN A O 1
ATOM 722 N N . LYS A 1 98 ? 0.110 -6.418 -29.969 1.00 54.50 98 LYS A N 1
ATOM 723 C CA . LYS A 1 98 ? 0.759 -7.712 -29.703 1.00 54.50 98 LYS A CA 1
ATOM 724 C C . LYS A 1 98 ? 2.291 -7.635 -29.700 1.00 54.50 98 LYS A C 1
ATOM 726 O O . LYS A 1 98 ? 2.895 -6.949 -30.519 1.00 54.50 98 LYS A O 1
ATOM 731 N N . CYS A 1 99 ? 2.911 -8.426 -28.829 1.00 57.44 99 CYS A N 1
ATOM 732 C CA . CYS A 1 99 ? 4.337 -8.713 -28.909 1.00 57.44 99 CYS A CA 1
ATOM 733 C C . CYS A 1 99 ? 4.645 -9.457 -30.220 1.00 57.44 99 CYS A C 1
ATOM 735 O O . CYS A 1 99 ? 4.101 -10.537 -30.465 1.00 57.44 99 CYS A O 1
ATOM 737 N N . GLY A 1 100 ? 5.509 -8.879 -31.056 1.00 60.28 100 GLY A N 1
ATOM 738 C CA . GLY A 1 100 ? 6.043 -9.518 -32.254 1.00 60.28 100 GLY A CA 1
ATOM 739 C C . GLY A 1 100 ? 6.903 -10.739 -31.917 1.00 60.28 100 GLY A C 1
ATOM 740 O O . GLY A 1 100 ? 7.353 -10.924 -30.784 1.00 60.28 100 GLY A O 1
ATOM 741 N N . SER A 1 101 ? 7.148 -11.590 -32.917 1.00 57.34 101 SER A N 1
ATOM 742 C CA . SER A 1 101 ? 7.931 -12.829 -32.765 1.00 57.34 101 SER A CA 1
ATOM 743 C C . SER A 1 101 ? 9.415 -12.590 -32.424 1.00 57.34 101 SER A C 1
ATOM 745 O O . SER A 1 101 ? 10.143 -13.540 -32.148 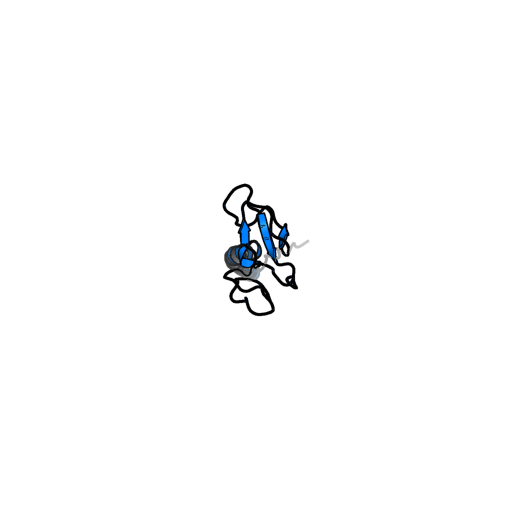1.00 57.34 101 SER A O 1
ATOM 747 N N . ASP A 1 102 ? 9.856 -11.333 -32.454 1.00 62.12 102 ASP A N 1
ATOM 748 C CA . ASP A 1 102 ? 11.175 -10.822 -32.089 1.00 62.12 102 ASP A CA 1
ATOM 749 C C . ASP A 1 102 ? 11.239 -10.252 -30.655 1.00 62.12 102 ASP A C 1
ATOM 751 O O . ASP A 1 102 ? 12.227 -9.613 -30.292 1.00 62.12 102 ASP A O 1
ATOM 755 N N . ASN A 1 103 ? 10.214 -10.503 -29.829 1.00 61.38 103 ASN A N 1
ATOM 756 C CA . ASN A 1 103 ? 10.061 -9.976 -28.466 1.00 61.38 103 ASN A CA 1
ATOM 757 C C . ASN A 1 103 ? 10.009 -8.438 -28.398 1.00 61.38 103 ASN A C 1
ATOM 759 O O . ASN A 1 103 ? 10.453 -7.843 -27.413 1.00 61.38 103 ASN A O 1
ATOM 763 N N . LYS A 1 104 ? 9.471 -7.779 -29.433 1.00 59.69 104 LYS A N 1
ATOM 764 C CA . LYS A 1 104 ? 9.321 -6.316 -29.493 1.00 59.69 104 LYS A CA 1
ATOM 765 C C . LYS A 1 104 ? 7.874 -5.884 -29.718 1.00 59.69 104 LYS A C 1
ATOM 767 O O . LYS A 1 104 ? 7.085 -6.619 -30.309 1.00 59.69 104 LYS A O 1
ATOM 772 N N . CYS A 1 105 ? 7.526 -4.680 -29.263 1.00 59.31 105 CYS A N 1
ATOM 773 C CA . CYS A 1 105 ? 6.250 -4.039 -29.580 1.00 59.31 105 CYS A CA 1
ATOM 774 C C . CYS A 1 105 ? 6.208 -3.684 -31.073 1.00 59.31 105 CYS A C 1
ATOM 776 O O . CYS A 1 105 ? 7.094 -2.959 -31.540 1.00 59.31 105 CYS A O 1
ATOM 778 N N . THR A 1 106 ? 5.179 -4.144 -31.786 1.00 59.78 106 THR A N 1
ATOM 779 C CA . THR A 1 106 ? 4.866 -3.732 -33.171 1.00 59.78 106 THR A CA 1
ATOM 780 C C . THR A 1 106 ? 3.759 -2.697 -33.232 1.00 59.78 106 THR A C 1
ATOM 782 O O . THR A 1 106 ? 2.751 -2.879 -32.512 1.00 59.78 106 THR A O 1
#

Foldseek 3Di:
DDPPPPPPPVVNVVVVVVVVVVVVVVVVVCVVVCVVVVLLVLALVSLVWDKDLDDDDPQWDFDDDRHPNVDPNITTTHGDPPGDWFQAADPRDPQPADQDPVRTRD

Radius of gyration: 26.55 Å; chains: 1; bounding box: 51×38×78 Å

pLDDT: mean 71.73, std 14.54, range [46.44, 97.81]

Secondary structure (DSSP, 8-state):
------PPPHHHHHHHHHHHHHHHHHHHHHHHHHHHHHHHHH-TTTTT-EEESSPPPTTEEE--TTSS--STTPEEEEE-SSPPTTPBP-SS---SS-B-TTSBB-

Sequence (106 aa):
MNKKAQGLPITTIIIAILALLVLVVIILIFTGKVRVFGGELVSCTGKGGFCTKESCYFGYQTELQETDCKEPNKNCCLPVLPAPAGAPCGRDEHCTNKCGSDNKCT